Protein AF-A0A0J8RY79-F1 (afdb_monomer)

Sequence (163 aa):
MLGTLGMTIDECIVAYLDLAPKIFPFQGFFFVCATRGIVHTPVLLRSYPSKWEPNTGCTIWQAARATSAAPLYFNGIKFGVPPITYVDGGLHNNNPVRILYEEAMGLINASSGQTIGCIVNTGNGLPPLRDLGMPFLFPFALLILSRILAISRLSFAAADSLL

Secondary structure (DSSP, 8-state):
--TTTT--HHHHHHHHHHHHHHH--S----EEEEEETTTTEEEEEESS--SSS------HHHHHHHHT--TTTS--EEETTTTEEEEETHHHHSSTHHHHHHHHHHHS-GGG----------------GGG--HHHHHHHHHHHHHHHHHHHHHHHHHHGGG-

Foldseek 3Di:
DCVVVVDDPVRVVVCCVVCVCVVPVDDDKDWAWKAQPPVRHIDIQIPDDDPPDHHQPDDPVLRVCLQAQAPPPHAWDWGGVVTTTIHHRCSPCLFCQVVVVVVVVVVDDPVPPDDDPDDDGDDPDDPPPVPPDPVNCPVVVVSVVVVVVVVVVVVVVVVVVVD

Mean predicted aligned error: 11.9 Å

Structure (mmCIF, N/CA/C/O backbone):
data_AF-A0A0J8RY79-F1
#
_entry.id   AF-A0A0J8RY79-F1
#
loop_
_atom_site.group_PDB
_atom_site.id
_atom_site.type_symbol
_atom_site.label_atom_id
_atom_site.label_alt_id
_atom_site.label_comp_id
_atom_site.label_asym_id
_atom_site.label_entity_id
_atom_site.label_seq_id
_atom_site.pdbx_PDB_ins_code
_atom_site.Cartn_x
_atom_site.Cartn_y
_atom_site.Cartn_z
_atom_site.occupancy
_atom_site.B_iso_or_equiv
_atom_site.auth_seq_id
_atom_site.auth_comp_id
_atom_site.auth_asym_id
_atom_site.auth_atom_id
_atom_site.pdbx_PDB_model_num
ATOM 1 N N . MET A 1 1 ? 0.466 -16.907 -6.893 1.00 45.00 1 MET A N 1
ATOM 2 C CA . MET A 1 1 ? -0.919 -16.647 -6.445 1.00 45.00 1 MET A CA 1
ATOM 3 C C . MET A 1 1 ? -1.936 -16.721 -7.580 1.00 45.00 1 MET A C 1
ATOM 5 O O . MET A 1 1 ? -2.899 -17.438 -7.386 1.00 45.00 1 MET A O 1
ATOM 9 N N . LEU A 1 2 ? -1.739 -16.110 -8.761 1.00 41.78 2 LEU A N 1
ATOM 10 C CA . LEU A 1 2 ? -2.672 -16.341 -9.887 1.00 41.78 2 LEU A CA 1
ATOM 11 C C . LEU A 1 2 ? -2.607 -17.772 -10.455 1.00 41.78 2 LEU A C 1
ATOM 13 O O . LEU A 1 2 ? -3.634 -18.413 -10.630 1.00 41.78 2 LEU A O 1
ATOM 17 N N . GLY A 1 3 ? -1.402 -18.316 -10.659 1.00 44.00 3 GLY A N 1
ATOM 18 C CA . GLY A 1 3 ? -1.242 -19.644 -11.272 1.00 44.00 3 GLY A CA 1
ATOM 19 C C . GLY A 1 3 ? -1.777 -20.826 -10.452 1.00 44.00 3 GLY A C 1
ATOM 20 O O . GLY A 1 3 ? -1.960 -21.904 -11.003 1.00 44.00 3 GLY A O 1
ATOM 21 N N . THR A 1 4 ? -2.039 -20.650 -9.152 1.00 54.34 4 THR A N 1
ATOM 22 C CA . THR A 1 4 ? -2.482 -21.743 -8.269 1.00 54.34 4 THR A CA 1
ATOM 23 C C . THR A 1 4 ? -3.994 -21.963 -8.279 1.00 54.34 4 THR A C 1
ATOM 25 O O . THR A 1 4 ? -4.445 -23.033 -7.887 1.00 54.34 4 THR A O 1
ATOM 28 N N . LEU A 1 5 ? -4.775 -20.972 -8.721 1.00 64.06 5 LEU A N 1
ATOM 29 C CA . LEU A 1 5 ? -6.236 -21.072 -8.808 1.00 64.06 5 LEU A CA 1
ATOM 30 C C . LEU A 1 5 ? -6.709 -21.700 -10.127 1.00 64.06 5 LEU A C 1
ATOM 32 O O . LEU A 1 5 ? -7.901 -21.930 -10.290 1.00 64.06 5 LEU A O 1
ATOM 36 N N . GLY A 1 6 ? -5.796 -21.958 -11.073 1.00 76.19 6 GLY A N 1
ATOM 37 C CA . GLY A 1 6 ? -6.149 -22.432 -12.415 1.00 76.19 6 GLY A CA 1
ATOM 38 C C . GLY A 1 6 ? -6.947 -21.414 -13.237 1.00 76.19 6 GLY A C 1
ATOM 39 O O . GLY A 1 6 ? -7.535 -21.787 -14.244 1.00 76.19 6 GLY A O 1
ATOM 40 N N . MET A 1 7 ? -6.972 -20.151 -12.803 1.00 79.81 7 MET A N 1
ATOM 41 C CA . MET A 1 7 ? -7.702 -19.061 -13.445 1.00 79.81 7 MET A CA 1
ATOM 42 C C . MET A 1 7 ? -6.775 -18.246 -14.349 1.00 79.81 7 MET A C 1
ATOM 44 O O . MET A 1 7 ? -5.592 -18.048 -14.050 1.00 79.81 7 MET A O 1
ATOM 48 N N . THR A 1 8 ? -7.326 -17.729 -15.440 1.00 84.69 8 THR A N 1
ATOM 49 C CA . THR A 1 8 ? -6.674 -16.723 -16.283 1.00 84.69 8 THR A CA 1
ATOM 50 C C . THR A 1 8 ? -6.632 -15.358 -15.584 1.00 84.69 8 THR A C 1
ATOM 52 O O . THR A 1 8 ? -7.328 -15.116 -14.596 1.00 84.69 8 THR A O 1
ATOM 55 N N . ILE A 1 9 ? -5.809 -14.434 -16.095 1.00 75.94 9 ILE A N 1
ATOM 56 C CA . ILE A 1 9 ? -5.728 -13.064 -15.558 1.00 75.94 9 ILE A CA 1
ATOM 57 C C . ILE A 1 9 ? -7.096 -12.374 -15.641 1.00 75.94 9 ILE A C 1
ATOM 59 O O . ILE A 1 9 ? -7.522 -11.757 -14.666 1.00 75.94 9 ILE A O 1
ATOM 63 N N . ASP A 1 10 ? -7.794 -12.520 -16.767 1.00 82.69 10 ASP A N 1
ATOM 64 C CA . ASP A 1 10 ? -9.101 -11.898 -16.984 1.00 82.69 10 ASP A CA 1
ATOM 65 C C . ASP A 1 10 ? -10.158 -12.466 -16.035 1.00 82.69 10 ASP A C 1
ATOM 67 O O . ASP A 1 10 ? -10.912 -11.709 -15.425 1.00 82.69 10 ASP A O 1
ATOM 71 N N . GLU A 1 11 ? -10.163 -13.784 -15.819 1.00 86.88 11 GLU A N 1
ATOM 72 C CA . GLU A 1 11 ? -11.038 -14.424 -14.831 1.00 86.88 11 GLU A CA 1
ATOM 73 C C . GLU A 1 11 ? -10.755 -13.924 -13.414 1.00 86.88 11 GLU A C 1
ATOM 75 O O . GLU A 1 11 ? -11.690 -13.657 -12.659 1.00 86.88 11 GLU A O 1
ATOM 80 N N . CYS A 1 12 ? -9.484 -13.747 -13.040 1.00 78.69 12 CYS A N 1
ATOM 81 C CA . CYS A 1 12 ? -9.134 -13.167 -11.746 1.00 78.69 12 CYS A CA 1
ATOM 82 C C . CYS A 1 12 ? -9.610 -11.718 -11.619 1.00 78.69 12 CYS A C 1
ATOM 84 O O . CYS A 1 12 ? -10.104 -11.342 -10.559 1.00 78.69 12 CYS A O 1
ATOM 86 N N . ILE A 1 13 ? -9.486 -10.908 -12.675 1.00 80.94 13 ILE A N 1
ATOM 87 C CA . ILE A 1 13 ? -9.967 -9.521 -12.677 1.00 80.94 13 ILE A CA 1
ATOM 88 C C . ILE A 1 13 ? -11.486 -9.497 -12.511 1.00 80.94 13 ILE A C 1
ATOM 90 O O . ILE A 1 13 ? -11.987 -8.784 -11.646 1.00 80.94 13 ILE A O 1
ATOM 94 N N . VAL A 1 14 ? -12.217 -10.298 -13.288 1.00 86.56 14 VAL A N 1
ATOM 95 C CA . VAL A 1 14 ? -13.681 -10.382 -13.208 1.00 86.56 14 VAL A CA 1
ATOM 96 C C . VAL A 1 14 ? -14.123 -10.845 -11.821 1.00 86.56 14 VAL A C 1
ATOM 98 O O . VAL A 1 14 ? -14.967 -10.197 -11.205 1.00 86.56 14 VAL A O 1
ATOM 101 N N . ALA A 1 15 ? -13.515 -11.909 -11.293 1.00 86.69 15 ALA A N 1
ATOM 102 C CA . ALA A 1 15 ? -13.816 -12.405 -9.955 1.00 86.69 15 ALA A CA 1
ATOM 103 C C . ALA A 1 15 ? -13.521 -11.350 -8.882 1.00 86.69 15 ALA A C 1
ATOM 105 O O . ALA A 1 15 ? -14.318 -11.162 -7.967 1.00 86.69 15 ALA A O 1
ATOM 106 N N . TYR A 1 16 ? -12.408 -10.624 -9.002 1.00 82.81 16 TYR A N 1
ATOM 107 C CA . TYR A 1 16 ? -12.066 -9.560 -8.065 1.00 82.81 16 TYR A CA 1
ATOM 108 C C . TYR A 1 16 ? -13.078 -8.413 -8.120 1.00 82.81 16 TYR A C 1
ATOM 110 O O . TYR A 1 16 ? -13.527 -7.951 -7.076 1.00 82.81 16 TYR A O 1
ATOM 118 N N . LEU A 1 17 ? -13.471 -7.971 -9.317 1.00 83.94 17 LEU A N 1
ATOM 119 C CA . LEU A 1 17 ? -14.445 -6.892 -9.492 1.00 83.94 17 LEU A CA 1
ATOM 120 C C . LEU A 1 17 ? -15.841 -7.271 -8.974 1.00 83.94 17 LEU A C 1
ATOM 122 O O . LEU A 1 17 ? -16.523 -6.413 -8.420 1.00 83.94 17 LEU A O 1
ATOM 126 N N . ASP A 1 18 ? -16.251 -8.534 -9.105 1.00 89.69 18 ASP A N 1
ATOM 127 C CA . ASP A 1 18 ? -17.531 -9.023 -8.577 1.00 89.69 18 ASP A CA 1
ATOM 128 C C . ASP A 1 18 ? -17.509 -9.230 -7.050 1.00 89.69 18 ASP A C 1
ATOM 130 O O . ASP A 1 18 ? -18.479 -8.916 -6.355 1.00 89.69 18 ASP A O 1
ATOM 134 N N . LEU A 1 19 ? -16.404 -9.749 -6.506 1.00 87.06 19 LEU A N 1
ATOM 135 C CA . LEU A 1 19 ? -16.295 -10.090 -5.087 1.00 87.06 19 LEU A CA 1
ATOM 136 C C . LEU A 1 19 ? -15.898 -8.905 -4.208 1.00 87.06 19 LEU A C 1
ATOM 138 O O . LEU A 1 19 ? -16.368 -8.822 -3.075 1.00 87.06 19 LEU A O 1
ATOM 142 N N . ALA A 1 20 ? -15.055 -7.986 -4.687 1.00 81.19 20 ALA A N 1
ATOM 143 C CA . ALA A 1 20 ? -14.530 -6.900 -3.861 1.00 81.19 20 ALA A CA 1
ATOM 144 C C . ALA A 1 20 ? -15.636 -6.048 -3.206 1.00 81.19 20 ALA A C 1
ATOM 146 O O . ALA A 1 20 ? -15.537 -5.833 -1.998 1.00 81.19 20 ALA A O 1
ATOM 147 N N . PRO A 1 21 ? -16.723 -5.643 -3.897 1.00 83.44 21 PRO A N 1
ATOM 148 C CA . PRO A 1 21 ? -17.811 -4.894 -3.262 1.00 83.44 21 PRO A CA 1
ATOM 149 C C . PRO A 1 21 ? -18.588 -5.705 -2.214 1.00 83.44 21 PRO A C 1
ATOM 151 O O . PRO A 1 21 ? -19.130 -5.135 -1.271 1.00 83.44 21 PRO A O 1
ATOM 154 N N . LYS A 1 22 ? -18.652 -7.035 -2.370 1.00 87.69 22 LYS A N 1
ATOM 155 C CA . LYS A 1 22 ? -19.361 -7.948 -1.456 1.00 87.69 22 LYS A CA 1
ATOM 156 C C . LYS A 1 22 ? -18.535 -8.241 -0.202 1.00 87.69 22 LYS A C 1
ATOM 158 O O . LYS A 1 22 ? -19.084 -8.320 0.891 1.00 87.69 22 LYS A O 1
ATOM 163 N N . ILE A 1 23 ? -17.221 -8.408 -0.369 1.00 82.31 23 ILE A N 1
ATOM 164 C CA . ILE A 1 23 ? -16.272 -8.711 0.712 1.00 82.31 23 ILE A CA 1
ATOM 165 C C . ILE A 1 23 ? -15.916 -7.445 1.497 1.00 82.31 23 ILE A C 1
ATOM 167 O O . ILE A 1 23 ? -15.808 -7.487 2.722 1.00 82.31 23 ILE A O 1
ATOM 171 N N . PHE A 1 24 ? -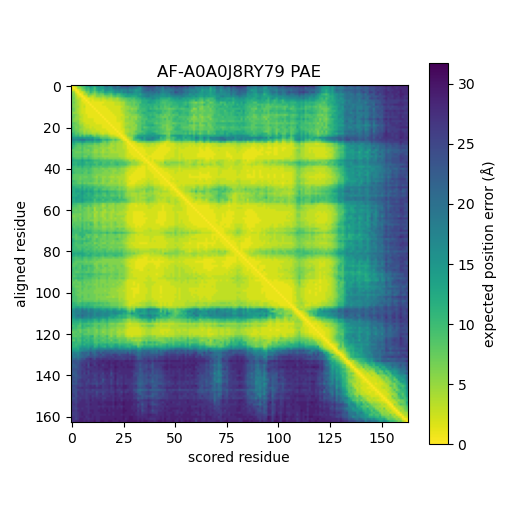15.761 -6.315 0.806 1.00 79.19 24 PHE A N 1
ATOM 172 C CA . PHE A 1 24 ? -15.374 -5.033 1.388 1.00 79.19 24 PHE A CA 1
ATOM 173 C C . PHE A 1 24 ? -16.486 -3.991 1.177 1.00 79.19 24 PHE A C 1
ATOM 175 O O . PHE A 1 24 ? -16.294 -3.025 0.439 1.00 79.19 24 PHE A O 1
ATOM 182 N N . PRO A 1 25 ? -17.661 -4.163 1.819 1.00 72.75 25 PRO A N 1
ATOM 183 C CA . PRO A 1 25 ? -18.810 -3.281 1.612 1.00 72.75 25 PRO A CA 1
ATOM 184 C C . PRO A 1 25 ? -18.607 -1.873 2.195 1.00 72.75 25 PRO A C 1
ATOM 186 O O . PRO A 1 25 ? -19.347 -0.952 1.858 1.00 72.75 25 PRO A O 1
ATOM 189 N N . PHE A 1 26 ? -17.610 -1.691 3.067 1.00 73.81 26 PHE A N 1
ATOM 190 C CA . PHE A 1 26 ? -17.292 -0.412 3.694 1.00 73.81 26 PHE A CA 1
ATOM 191 C C . PHE A 1 26 ? -15.987 0.166 3.154 1.00 73.81 26 PHE A C 1
ATOM 193 O O . PHE A 1 26 ? -15.019 -0.550 2.890 1.00 73.81 26 PHE A O 1
ATOM 200 N N . GLN A 1 27 ? -15.951 1.493 3.047 1.00 70.00 27 GLN A N 1
ATOM 201 C CA . GLN A 1 27 ? -14.764 2.232 2.646 1.00 70.00 27 GLN A CA 1
ATOM 202 C C . GLN A 1 27 ? -13.742 2.204 3.791 1.00 70.00 27 GLN A C 1
ATOM 204 O O . GLN A 1 27 ? -13.852 2.942 4.767 1.00 70.00 27 GLN A O 1
ATOM 209 N N . GLY A 1 28 ? -12.790 1.279 3.698 1.00 81.62 28 GLY A N 1
ATOM 210 C CA . GLY A 1 28 ? -11.714 1.117 4.669 1.00 81.62 28 GLY A CA 1
ATOM 211 C C . GLY A 1 28 ? -10.553 2.093 4.468 1.00 81.62 28 GLY A C 1
ATOM 212 O O . GLY A 1 28 ? -10.453 2.817 3.473 1.00 81.62 28 GLY A O 1
ATOM 213 N N . PHE A 1 29 ? -9.633 2.069 5.427 1.00 89.31 29 PHE A N 1
ATOM 214 C CA . PHE A 1 29 ? -8.315 2.669 5.283 1.00 89.31 29 PHE A CA 1
ATOM 215 C C . PHE A 1 29 ? -7.412 1.695 4.527 1.00 89.31 29 PHE A C 1
ATOM 217 O O . PHE A 1 29 ? -7.168 0.582 4.989 1.00 89.31 29 PHE A O 1
ATOM 224 N N . PHE A 1 30 ? -6.926 2.106 3.358 1.00 90.38 30 PHE A N 1
ATOM 225 C CA . PHE A 1 30 ? -6.070 1.288 2.507 1.00 90.38 30 PHE A CA 1
ATOM 226 C C . PHE A 1 30 ? -4.721 1.965 2.336 1.00 90.38 30 PHE A C 1
ATOM 228 O O . PHE A 1 30 ? -4.637 3.183 2.167 1.00 90.38 30 PHE A O 1
ATOM 235 N N . PHE A 1 31 ? -3.663 1.168 2.317 1.00 94.50 31 PHE A N 1
ATOM 236 C CA . PHE A 1 31 ? -2.362 1.632 1.875 1.00 94.50 31 PHE A CA 1
ATOM 237 C C . PHE A 1 31 ? -1.611 0.516 1.159 1.00 94.50 31 PHE A C 1
ATOM 239 O O . PHE A 1 31 ? -1.882 -0.667 1.362 1.00 94.50 31 PHE A O 1
ATOM 246 N N . VAL A 1 32 ? -0.640 0.904 0.340 1.00 95.75 32 VAL A N 1
ATOM 247 C CA . VAL A 1 32 ? 0.357 -0.012 -0.220 1.00 95.75 32 VAL A CA 1
ATOM 248 C C . VAL A 1 32 ? 1.759 0.495 0.086 1.00 95.75 32 VAL A C 1
ATOM 250 O O . VAL A 1 32 ? 2.001 1.703 0.159 1.00 95.75 32 VAL A O 1
ATOM 253 N N . CYS A 1 33 ? 2.694 -0.435 0.255 1.00 96.31 33 CYS A N 1
ATOM 254 C CA . CYS A 1 33 ? 4.106 -0.124 0.430 1.00 96.31 33 CYS A CA 1
ATOM 255 C C . CYS A 1 33 ? 4.764 0.081 -0.934 1.00 96.31 33 CYS A C 1
ATOM 257 O O . CYS A 1 33 ? 4.621 -0.751 -1.828 1.00 96.31 33 CYS A O 1
ATOM 259 N N . ALA A 1 34 ? 5.543 1.141 -1.076 1.00 96.62 34 ALA A N 1
ATOM 260 C CA . ALA A 1 34 ? 6.440 1.345 -2.201 1.00 96.62 34 ALA A CA 1
ATOM 261 C C . ALA A 1 34 ? 7.804 1.818 -1.688 1.00 96.62 34 ALA A C 1
ATOM 263 O O . ALA A 1 34 ? 7.982 2.131 -0.508 1.00 96.62 34 ALA A O 1
ATOM 264 N N . THR A 1 35 ? 8.772 1.888 -2.587 1.00 96.38 35 THR A N 1
AT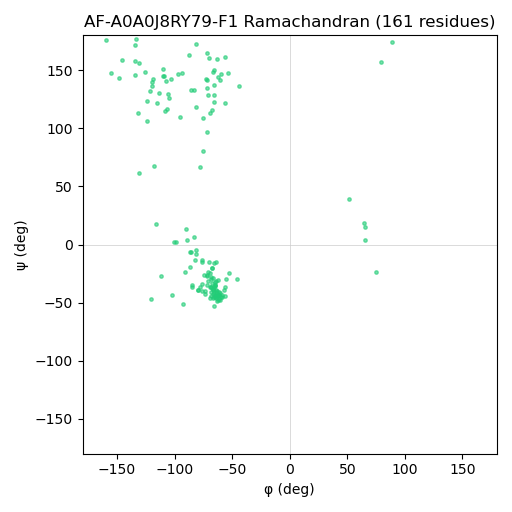OM 265 C CA . THR A 1 35 ? 10.102 2.425 -2.313 1.00 96.38 35 THR A CA 1
ATOM 266 C C . THR A 1 35 ? 10.377 3.583 -3.261 1.00 96.38 35 THR A C 1
ATOM 268 O O . THR A 1 35 ? 10.184 3.458 -4.469 1.00 96.38 35 THR A O 1
ATOM 271 N N . ARG A 1 36 ? 10.859 4.719 -2.749 1.00 94.75 36 ARG A N 1
ATOM 272 C CA . ARG A 1 36 ? 11.349 5.817 -3.593 1.00 94.75 36 ARG A CA 1
ATOM 273 C C . ARG A 1 36 ? 12.622 5.354 -4.305 1.00 94.75 36 ARG A C 1
ATOM 275 O O . ARG A 1 36 ? 13.629 5.096 -3.659 1.00 94.75 36 ARG A O 1
ATOM 282 N N . GLY A 1 37 ? 12.584 5.261 -5.629 1.00 89.69 37 GLY A N 1
ATOM 283 C CA . GLY A 1 37 ? 13.599 4.578 -6.435 1.00 89.69 37 GLY A CA 1
ATOM 284 C C . GLY A 1 37 ? 14.984 5.229 -6.459 1.00 89.69 37 GLY A C 1
ATOM 285 O O . GLY A 1 37 ? 15.941 4.543 -6.780 1.00 89.69 37 GLY A O 1
ATOM 286 N N . ILE A 1 38 ? 15.103 6.521 -6.127 1.00 88.19 38 ILE A N 1
ATOM 287 C CA . ILE A 1 38 ? 16.398 7.233 -6.105 1.00 88.19 38 ILE A CA 1
ATOM 288 C C . ILE A 1 38 ? 17.023 7.189 -4.709 1.00 88.19 38 ILE A C 1
ATOM 290 O O . ILE A 1 38 ? 18.180 6.830 -4.546 1.00 88.19 38 ILE A O 1
ATOM 294 N N . VAL A 1 39 ? 16.248 7.572 -3.692 1.00 91.06 39 VAL A N 1
ATOM 295 C CA . VAL A 1 39 ? 16.734 7.666 -2.304 1.00 91.06 39 VAL A CA 1
ATOM 296 C C . VAL A 1 39 ? 16.643 6.339 -1.549 1.00 91.06 39 VAL A C 1
ATOM 298 O O . VAL A 1 39 ? 17.087 6.261 -0.411 1.00 91.06 39 VAL A O 1
ATOM 301 N N . HIS A 1 40 ? 16.040 5.315 -2.158 1.00 92.00 40 HIS A N 1
ATOM 302 C CA . HIS A 1 40 ? 15.816 3.995 -1.570 1.00 92.00 40 HIS A CA 1
ATOM 303 C C . HIS A 1 40 ? 15.147 4.042 -0.190 1.00 92.00 40 HIS A C 1
ATOM 305 O O . HIS A 1 40 ? 15.476 3.257 0.689 1.00 92.00 40 HIS A O 1
ATOM 311 N N . THR A 1 41 ? 14.187 4.950 0.006 1.00 93.81 41 THR A N 1
ATOM 312 C CA . THR A 1 41 ? 13.417 5.033 1.256 1.00 93.81 41 THR A CA 1
ATOM 313 C C . THR A 1 41 ? 12.024 4.430 1.088 1.00 93.81 41 THR A C 1
ATOM 315 O O . THR A 1 41 ? 11.415 4.598 0.023 1.00 93.81 41 THR A O 1
ATOM 318 N N . PRO A 1 42 ? 11.490 3.735 2.109 1.00 94.50 42 PRO A N 1
ATOM 319 C CA . PRO A 1 42 ? 10.117 3.253 2.079 1.00 94.50 42 PRO A CA 1
ATOM 320 C C . PRO A 1 42 ? 9.134 4.429 2.082 1.00 94.50 42 PRO A C 1
ATOM 322 O O . PRO A 1 42 ? 9.414 5.504 2.615 1.00 94.50 42 PRO A O 1
ATOM 325 N N . VAL A 1 43 ? 7.973 4.219 1.473 1.00 94.62 43 VAL A N 1
ATOM 326 C CA . VAL A 1 43 ? 6.863 5.174 1.441 1.00 94.62 43 VAL A CA 1
ATOM 327 C C . VAL A 1 43 ? 5.545 4.415 1.399 1.00 94.62 43 VAL A C 1
ATOM 329 O O . VAL A 1 43 ? 5.451 3.366 0.756 1.00 94.62 43 VAL A O 1
ATOM 332 N N . LEU A 1 44 ? 4.524 4.941 2.074 1.00 95.31 44 LEU A N 1
ATOM 333 C CA . LEU A 1 44 ? 3.177 4.379 2.021 1.00 95.31 44 LEU A CA 1
ATOM 334 C C . LEU A 1 44 ? 2.284 5.255 1.14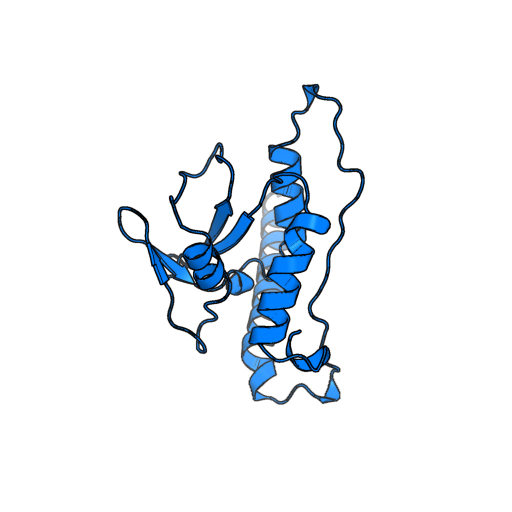9 1.00 95.31 44 LEU A C 1
ATOM 336 O O . LEU A 1 44 ? 2.160 6.462 1.364 1.00 95.31 44 LEU A O 1
ATOM 340 N N . LEU A 1 45 ? 1.645 4.632 0.166 1.00 95.19 45 LEU A N 1
ATOM 341 C CA . LEU A 1 45 ? 0.639 5.267 -0.678 1.00 95.19 45 LEU A CA 1
ATOM 342 C C . LEU A 1 45 ? -0.725 4.945 -0.071 1.00 95.19 45 LEU A C 1
ATOM 344 O O . LEU A 1 45 ? -1.124 3.783 -0.071 1.00 95.19 45 LEU A O 1
ATOM 348 N N . ARG A 1 46 ? -1.395 5.951 0.498 1.00 93.50 46 ARG A N 1
ATOM 349 C CA . ARG A 1 46 ? -2.591 5.795 1.343 1.00 93.50 46 ARG A CA 1
ATOM 350 C C . ARG A 1 46 ? -3.849 6.309 0.645 1.00 93.50 46 ARG A C 1
ATOM 352 O O . ARG A 1 46 ? -3.784 7.271 -0.114 1.00 93.50 46 ARG A O 1
ATOM 359 N N . SER A 1 47 ? -5.001 5.726 0.975 1.00 90.75 47 SER A N 1
ATOM 360 C CA . SER A 1 47 ? -6.326 6.264 0.627 1.00 90.75 47 SER A CA 1
ATOM 361 C C . SER A 1 47 ? -6.802 7.370 1.579 1.00 90.75 47 SER A C 1
ATOM 363 O O . SER A 1 47 ? -7.854 7.961 1.357 1.00 90.75 47 SER A O 1
ATOM 365 N N . TYR A 1 48 ? -6.040 7.645 2.640 1.00 90.81 48 TYR A N 1
ATOM 366 C CA . TYR A 1 48 ? -6.368 8.571 3.722 1.00 90.81 48 TYR A CA 1
ATOM 367 C C . TYR A 1 48 ? -5.210 9.539 4.003 1.00 90.81 48 TYR A C 1
ATOM 369 O O . TYR A 1 48 ? -4.057 9.231 3.682 1.00 90.81 48 TYR A O 1
ATOM 377 N N . PRO A 1 49 ? -5.487 10.721 4.587 1.00 88.94 49 PRO A N 1
ATOM 378 C CA . PRO A 1 49 ? -4.443 11.686 4.908 1.00 88.94 49 PRO A CA 1
ATOM 379 C C . PRO A 1 49 ? -3.505 11.145 5.993 1.00 88.94 49 PRO A C 1
ATOM 381 O O . PRO A 1 49 ? -3.946 10.589 6.998 1.00 88.94 49 PRO A O 1
ATOM 384 N N . SER A 1 50 ? -2.203 11.354 5.805 1.00 87.88 50 SER A N 1
ATOM 385 C CA . SER A 1 50 ? -1.198 11.136 6.845 1.00 87.88 50 SER A CA 1
ATOM 386 C C . SER A 1 50 ? -0.935 12.442 7.594 1.00 87.88 50 SER A C 1
ATOM 388 O O . SER A 1 50 ? -0.999 13.525 7.015 1.00 87.88 50 SER A O 1
ATOM 390 N N . LYS A 1 51 ? -0.615 12.339 8.888 1.00 84.50 51 LYS A N 1
ATOM 391 C CA . LYS A 1 51 ? -0.173 13.485 9.702 1.00 84.50 51 LYS A CA 1
ATOM 392 C C . LYS A 1 51 ? 1.245 13.938 9.340 1.00 84.50 51 LYS A C 1
ATOM 394 O O . LYS A 1 51 ? 1.589 15.093 9.558 1.00 84.50 51 LYS A O 1
ATOM 399 N N . TRP A 1 52 ? 2.058 13.021 8.819 1.00 84.44 52 TRP A N 1
ATOM 400 C CA . TRP A 1 52 ? 3.505 13.199 8.670 1.00 84.44 52 TRP A CA 1
ATOM 401 C C . TRP A 1 52 ? 3.952 13.297 7.215 1.00 84.44 52 TRP A C 1
ATOM 403 O O . TRP A 1 52 ? 4.977 13.906 6.923 1.00 84.44 52 TRP A O 1
AT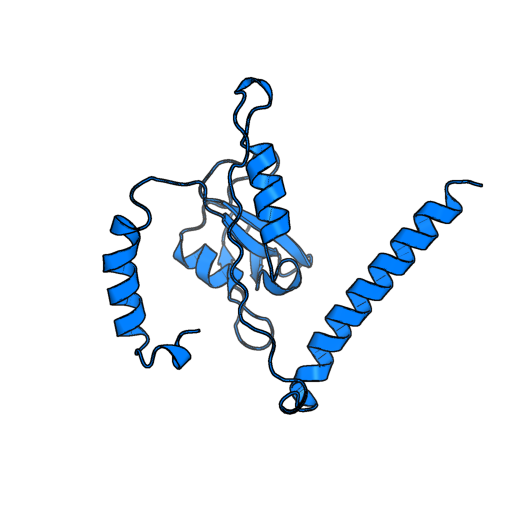OM 413 N N . GLU A 1 53 ? 3.200 12.685 6.301 1.00 86.12 53 GLU A N 1
ATOM 414 C CA . GLU A 1 53 ? 3.571 12.592 4.893 1.00 86.12 53 GLU A CA 1
ATOM 415 C C . GLU A 1 53 ? 2.524 13.273 4.005 1.00 86.12 53 GLU A C 1
ATOM 417 O O . GLU A 1 53 ? 1.323 13.074 4.207 1.00 86.12 53 GLU A O 1
ATOM 422 N N . PRO A 1 54 ? 2.950 14.052 2.994 1.00 85.38 54 PRO A N 1
ATOM 423 C CA . PRO A 1 54 ? 2.021 14.653 2.053 1.00 85.38 54 PRO A CA 1
ATOM 424 C C . PRO A 1 54 ? 1.336 13.578 1.208 1.00 85.38 54 PRO A C 1
ATOM 426 O O . PRO A 1 54 ? 1.926 12.547 0.870 1.00 85.38 54 PRO A O 1
ATOM 429 N N . ASN A 1 55 ? 0.091 13.848 0.818 1.00 85.00 55 ASN A N 1
ATOM 430 C CA . ASN A 1 55 ? -0.620 12.994 -0.122 1.00 85.00 55 ASN A CA 1
ATOM 431 C C . ASN A 1 55 ? 0.068 13.060 -1.496 1.00 85.00 55 ASN A C 1
ATOM 433 O O . ASN A 1 55 ? 0.313 14.140 -2.030 1.00 85.00 55 ASN A O 1
ATOM 437 N N . THR A 1 56 ? 0.374 11.901 -2.072 1.00 85.50 56 THR A N 1
ATOM 438 C CA . THR A 1 56 ? 1.004 11.793 -3.393 1.00 85.50 56 THR A CA 1
ATOM 439 C C . THR A 1 56 ? 0.030 12.038 -4.546 1.00 85.50 56 THR A C 1
ATOM 441 O O . THR A 1 56 ? 0.475 12.226 -5.678 1.00 85.50 56 THR A O 1
ATOM 444 N N . GLY A 1 57 ? -1.282 12.017 -4.287 1.00 85.75 57 GLY A N 1
ATOM 445 C CA . GLY A 1 57 ? -2.336 12.198 -5.286 1.00 85.75 57 GLY A CA 1
ATOM 446 C C . GLY A 1 57 ? -2.382 11.084 -6.333 1.00 85.75 57 GLY A C 1
ATOM 447 O O . GLY A 1 57 ? -2.926 11.285 -7.417 1.00 85.75 57 GLY A O 1
ATOM 448 N N . CYS A 1 58 ? -1.773 9.927 -6.055 1.00 92.81 58 CYS A N 1
ATOM 449 C CA . CYS A 1 58 ? -1.706 8.843 -7.022 1.00 92.81 58 CYS A CA 1
ATOM 450 C C . CYS A 1 58 ? -3.068 8.167 -7.207 1.00 92.81 58 CYS A C 1
ATOM 452 O O . CYS A 1 58 ? -3.807 7.918 -6.256 1.00 92.81 58 CYS A O 1
ATOM 454 N N . THR A 1 59 ? -3.362 7.797 -8.446 1.00 92.75 59 THR A N 1
ATOM 455 C CA . THR A 1 59 ? -4.482 6.910 -8.775 1.00 92.75 59 THR A CA 1
ATOM 456 C C . THR A 1 59 ? -4.207 5.479 -8.301 1.00 92.75 59 THR A C 1
ATOM 458 O O . THR A 1 59 ? -3.055 5.076 -8.114 1.00 92.75 59 THR A O 1
ATOM 461 N N . ILE A 1 60 ? -5.261 4.670 -8.157 1.00 91.19 60 ILE A N 1
ATOM 462 C CA . ILE A 1 60 ? -5.138 3.282 -7.684 1.00 91.19 60 ILE A CA 1
ATOM 463 C C . ILE A 1 60 ? -4.195 2.435 -8.552 1.00 91.19 60 ILE A C 1
ATOM 465 O O . ILE A 1 60 ? -3.382 1.681 -8.023 1.00 91.19 60 ILE A O 1
ATOM 469 N N . TRP A 1 61 ? -4.228 2.605 -9.878 1.00 92.56 61 TRP A N 1
ATOM 470 C CA . TRP A 1 61 ? -3.357 1.850 -10.782 1.00 92.56 61 TRP A CA 1
ATOM 471 C C . TRP A 1 61 ? -1.892 2.291 -10.672 1.00 92.56 61 TRP A C 1
ATOM 473 O O . TRP A 1 61 ? -0.991 1.465 -10.814 1.00 92.56 61 TRP A O 1
ATOM 483 N N . GLN A 1 62 ? -1.630 3.571 -10.375 1.00 95.75 62 GLN A N 1
ATOM 484 C CA . GLN A 1 62 ? -0.272 4.056 -10.119 1.00 95.75 62 GLN A CA 1
ATOM 485 C C . GLN A 1 62 ? 0.287 3.454 -8.833 1.00 95.75 62 GLN A C 1
ATOM 487 O O . GLN A 1 62 ? 1.439 3.025 -8.818 1.00 95.75 62 GLN A O 1
ATOM 492 N N . ALA A 1 63 ? -0.530 3.382 -7.779 1.00 95.56 63 ALA A N 1
ATOM 493 C CA . ALA A 1 63 ? -0.148 2.756 -6.519 1.00 95.56 63 ALA A CA 1
ATOM 494 C C . ALA A 1 63 ? 0.110 1.250 -6.686 1.00 95.56 63 ALA A C 1
ATOM 496 O O . ALA A 1 63 ? 1.150 0.756 -6.249 1.00 95.56 63 ALA A O 1
ATOM 497 N N . ALA A 1 64 ? -0.780 0.545 -7.392 1.00 94.00 64 ALA A N 1
ATOM 498 C CA . ALA A 1 64 ? -0.622 -0.871 -7.716 1.00 94.00 64 ALA A CA 1
ATOM 499 C C . ALA A 1 64 ? 0.658 -1.127 -8.529 1.00 94.00 64 ALA A C 1
ATOM 501 O O . ALA A 1 64 ? 1.453 -2.005 -8.202 1.00 94.00 64 ALA A O 1
ATOM 502 N N . ARG A 1 65 ? 0.926 -0.306 -9.551 1.00 95.19 65 ARG A N 1
ATOM 503 C CA . ARG A 1 65 ? 2.158 -0.430 -10.334 1.00 95.19 65 ARG A CA 1
ATOM 504 C C . ARG A 1 65 ? 3.406 -0.102 -9.514 1.00 95.19 65 ARG A C 1
ATOM 506 O O . ARG A 1 65 ? 4.418 -0.766 -9.693 1.00 95.19 65 ARG A O 1
ATOM 513 N N . ALA A 1 66 ? 3.355 0.891 -8.627 1.00 96.69 66 ALA A N 1
ATOM 514 C CA . ALA A 1 66 ? 4.480 1.242 -7.763 1.00 96.69 66 ALA A CA 1
ATOM 515 C C . ALA A 1 66 ? 4.860 0.095 -6.821 1.00 96.69 66 ALA A C 1
ATOM 517 O O . ALA A 1 66 ? 6.035 -0.246 -6.729 1.00 96.69 66 ALA A O 1
ATOM 518 N N . THR A 1 67 ? 3.876 -0.515 -6.153 1.00 96.56 67 THR A N 1
ATOM 519 C CA . THR A 1 67 ? 4.134 -1.572 -5.166 1.00 96.56 67 THR A CA 1
ATOM 520 C C . THR A 1 67 ? 4.664 -2.860 -5.795 1.00 96.56 67 THR A C 1
ATOM 522 O O . THR A 1 67 ? 5.464 -3.533 -5.158 1.00 96.56 67 THR A O 1
ATOM 525 N N . SER A 1 68 ? 4.295 -3.160 -7.048 1.00 93.94 68 SER A N 1
ATOM 526 C CA . SER A 1 68 ? 4.699 -4.382 -7.766 1.00 93.94 68 SER A CA 1
ATOM 527 C C . SER A 1 68 ? 5.878 -4.207 -8.732 1.00 93.94 68 SER A C 1
ATOM 529 O O . SER A 1 68 ? 6.231 -5.146 -9.447 1.00 93.94 68 SER A O 1
ATOM 531 N N . ALA A 1 69 ? 6.467 -3.009 -8.829 1.00 93.00 69 ALA A N 1
ATOM 532 C CA . ALA A 1 69 ? 7.568 -2.736 -9.753 1.00 93.00 69 ALA A CA 1
ATOM 533 C C . ALA A 1 69 ? 8.909 -3.280 -9.225 1.00 93.00 69 ALA A C 1
ATOM 535 O O . ALA A 1 69 ? 9.809 -2.504 -8.882 1.00 93.00 69 ALA A O 1
ATOM 536 N N . ALA A 1 70 ? 9.019 -4.610 -9.139 1.00 90.00 70 ALA A N 1
ATOM 537 C CA . ALA A 1 70 ? 10.208 -5.344 -8.710 1.00 90.00 70 ALA A CA 1
ATOM 538 C C . ALA A 1 70 ? 11.415 -4.972 -9.581 1.00 90.00 70 ALA A C 1
ATOM 540 O O . ALA A 1 70 ? 11.367 -5.179 -10.801 1.00 90.00 70 ALA A O 1
ATOM 541 N N . PRO A 1 71 ? 12.512 -4.457 -8.988 1.00 86.94 71 PRO A N 1
ATOM 542 C CA . PRO A 1 71 ? 13.741 -4.232 -9.734 1.00 86.94 71 PRO A CA 1
ATOM 543 C C . PRO A 1 71 ? 14.182 -5.509 -10.449 1.00 86.94 71 PRO A C 1
ATOM 545 O O . PRO A 1 71 ? 13.968 -6.607 -9.940 1.00 86.94 71 PRO A O 1
ATOM 548 N N . LEU A 1 72 ? 14.807 -5.354 -11.618 1.00 87.94 72 LEU A N 1
ATOM 549 C CA . LEU A 1 72 ? 15.182 -6.426 -12.558 1.00 87.94 72 LEU A CA 1
ATOM 550 C C . LEU A 1 72 ? 14.022 -7.026 -13.371 1.00 87.94 72 LEU A C 1
ATOM 552 O O . LEU A 1 72 ? 14.275 -7.520 -14.465 1.00 87.94 72 LEU A O 1
ATOM 556 N N . TYR A 1 73 ? 12.776 -6.943 -12.897 1.00 83.62 73 TYR A N 1
ATOM 557 C CA . TYR A 1 73 ? 11.605 -7.456 -13.622 1.00 83.62 73 TYR A CA 1
ATOM 558 C C . TYR A 1 73 ? 10.809 -6.348 -14.311 1.00 83.62 73 TYR A C 1
ATOM 560 O O . TYR A 1 73 ? 10.398 -6.496 -15.460 1.00 83.62 73 TYR A O 1
ATOM 568 N N . PHE A 1 74 ? 10.598 -5.225 -13.621 1.00 89.88 74 PHE A N 1
ATOM 569 C CA . PHE A 1 74 ? 9.742 -4.145 -14.097 1.00 89.88 74 PHE A CA 1
ATOM 570 C C . PHE A 1 74 ? 10.394 -2.776 -13.918 1.00 89.88 74 PHE A C 1
ATOM 572 O O . PHE A 1 74 ? 11.072 -2.495 -12.931 1.00 89.88 74 PHE A O 1
ATOM 579 N N . ASN A 1 75 ? 10.116 -1.881 -14.867 1.00 95.00 75 ASN A N 1
ATOM 580 C CA . ASN A 1 75 ? 10.495 -0.479 -14.750 1.00 95.00 75 ASN A CA 1
ATOM 581 C C . ASN A 1 75 ? 9.632 0.226 -13.697 1.00 95.00 75 ASN A C 1
ATOM 583 O O . ASN A 1 75 ? 8.398 0.121 -13.729 1.00 95.00 75 ASN A O 1
ATOM 587 N N . GLY A 1 76 ? 10.286 1.018 -12.842 1.00 94.38 76 GLY A N 1
ATOM 588 C CA . GLY A 1 76 ? 9.622 1.896 -11.881 1.00 94.38 76 GLY A CA 1
ATOM 589 C C . GLY A 1 76 ? 8.648 2.880 -12.538 1.00 94.38 76 GLY A C 1
ATOM 590 O O . GLY A 1 76 ? 8.700 3.155 -13.742 1.00 94.38 76 GLY A O 1
ATOM 591 N N . ILE A 1 77 ? 7.743 3.426 -11.732 1.00 96.75 77 ILE A N 1
ATOM 592 C CA . ILE A 1 77 ? 6.728 4.392 -12.164 1.00 96.75 77 ILE A CA 1
ATOM 593 C C . ILE A 1 77 ? 7.027 5.777 -11.590 1.00 96.75 77 ILE A C 1
ATOM 595 O O . ILE A 1 77 ? 7.519 5.891 -10.472 1.00 96.75 77 ILE A O 1
ATOM 599 N N . LYS A 1 78 ? 6.737 6.837 -12.351 1.00 96.06 78 LYS A N 1
ATOM 600 C CA . LYS A 1 78 ? 6.919 8.226 -11.913 1.00 96.06 78 LYS A CA 1
ATOM 601 C C . LYS A 1 78 ? 5.574 8.930 -11.770 1.00 96.06 78 LYS A C 1
ATOM 603 O O . LYS A 1 78 ? 4.765 8.870 -12.692 1.00 96.06 78 LYS A O 1
ATOM 608 N N . PHE A 1 79 ? 5.351 9.594 -10.641 1.00 94.62 79 PHE A N 1
ATOM 609 C CA . PHE A 1 79 ? 4.199 10.471 -10.402 1.00 94.62 79 PHE A CA 1
ATOM 610 C C . PHE A 1 79 ? 4.487 11.450 -9.251 1.00 94.62 79 PHE A C 1
ATOM 612 O O . PHE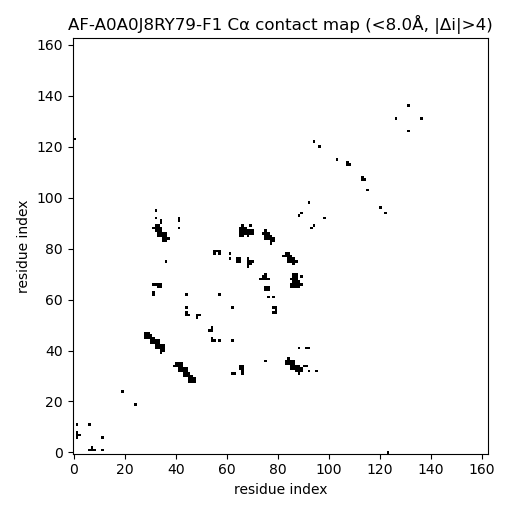 A 1 79 ? 5.549 11.383 -8.628 1.00 94.62 79 PHE A O 1
ATOM 619 N N . GLY A 1 80 ? 3.544 12.356 -8.980 1.00 89.25 80 GLY A N 1
ATOM 620 C CA . GLY A 1 80 ? 3.684 13.424 -7.987 1.00 89.25 80 GLY A CA 1
ATOM 621 C C . GLY A 1 80 ? 4.296 14.704 -8.563 1.00 89.25 80 GLY A C 1
ATOM 622 O O . GLY A 1 80 ? 4.707 14.750 -9.724 1.00 89.25 80 GLY A O 1
ATOM 623 N N . VAL A 1 81 ? 4.332 15.754 -7.741 1.00 87.12 81 VAL A N 1
ATOM 624 C CA . VAL A 1 81 ? 4.909 17.059 -8.089 1.00 87.12 81 VAL A CA 1
ATOM 625 C C . VAL A 1 81 ? 5.840 17.504 -6.951 1.00 87.12 81 VAL A C 1
ATOM 627 O O . VAL A 1 81 ? 5.347 17.759 -5.853 1.00 87.12 81 VAL A O 1
ATOM 630 N N . PRO A 1 82 ? 7.167 17.595 -7.176 1.00 89.31 82 PRO A N 1
ATOM 631 C CA . PRO A 1 82 ? 7.890 17.156 -8.377 1.00 89.31 82 PRO A CA 1
ATOM 632 C C . PRO A 1 82 ? 7.790 15.630 -8.598 1.00 89.31 82 PRO A C 1
ATOM 634 O O . PRO A 1 82 ? 7.496 14.894 -7.655 1.00 89.31 82 PRO A O 1
ATOM 637 N N . PRO A 1 83 ? 8.026 15.131 -9.827 1.00 91.38 83 PRO A N 1
ATOM 638 C CA . PRO A 1 83 ? 7.884 13.710 -10.131 1.00 91.38 83 PRO A CA 1
ATOM 639 C C . PRO A 1 83 ? 8.918 12.865 -9.380 1.00 91.38 83 PRO A C 1
ATOM 641 O O . PRO A 1 83 ? 10.127 13.030 -9.551 1.00 91.38 83 PRO A O 1
ATOM 644 N N . ILE A 1 84 ? 8.435 11.904 -8.594 1.00 93.75 84 ILE A N 1
ATOM 645 C CA . ILE A 1 84 ? 9.247 10.937 -7.851 1.00 93.75 84 ILE A CA 1
ATOM 646 C C . ILE A 1 84 ? 9.119 9.571 -8.524 1.00 93.75 84 ILE A C 1
ATOM 648 O O . ILE A 1 84 ? 8.042 9.189 -8.977 1.00 93.75 84 ILE A O 1
ATOM 652 N N . THR A 1 85 ? 10.229 8.833 -8.602 1.00 96.38 85 THR A N 1
ATOM 653 C CA . THR A 1 85 ? 10.219 7.442 -9.081 1.00 96.38 85 THR A CA 1
ATOM 654 C C . THR A 1 85 ? 9.900 6.506 -7.925 1.00 96.38 85 THR A C 1
ATOM 656 O O . THR A 1 85 ? 10.530 6.608 -6.874 1.00 96.38 85 THR A O 1
ATOM 659 N N . TYR A 1 86 ? 8.983 5.571 -8.135 1.00 96.62 86 TYR A N 1
ATOM 660 C CA . TYR A 1 86 ? 8.596 4.540 -7.184 1.00 96.62 86 TYR A CA 1
ATOM 661 C C . TYR A 1 86 ? 8.862 3.149 -7.764 1.00 96.62 86 TYR A C 1
ATOM 663 O O . TYR A 1 86 ? 8.642 2.905 -8.955 1.00 96.62 86 TYR A O 1
ATOM 671 N N . VAL A 1 87 ? 9.346 2.257 -6.907 1.00 96.62 87 VAL A N 1
ATOM 672 C CA . VAL A 1 87 ? 9.627 0.842 -7.177 1.00 96.62 87 VAL A CA 1
ATOM 673 C C . VAL A 1 87 ? 9.056 -0.019 -6.047 1.00 96.62 87 VAL A C 1
ATOM 675 O O . VAL A 1 87 ? 8.531 0.512 -5.063 1.00 96.62 87 VAL A O 1
ATOM 678 N N . ASP A 1 88 ? 9.186 -1.334 -6.194 1.00 96.25 88 ASP A N 1
ATOM 679 C CA . ASP A 1 88 ? 8.569 -2.352 -5.345 1.00 96.25 88 ASP A CA 1
ATOM 680 C C . ASP A 1 88 ? 8.647 -2.084 -3.834 1.00 96.25 88 ASP A C 1
ATOM 682 O O . ASP A 1 88 ? 9.690 -1.701 -3.279 1.00 96.25 88 ASP A O 1
ATOM 686 N N . GLY A 1 89 ? 7.529 -2.327 -3.150 1.00 94.44 89 GLY A N 1
ATOM 687 C CA . GLY A 1 89 ? 7.448 -2.245 -1.692 1.00 94.44 89 GLY A CA 1
ATOM 688 C C . GLY A 1 89 ? 8.251 -3.336 -0.989 1.00 94.44 89 GLY A C 1
ATOM 689 O O . GLY A 1 89 ? 8.756 -3.119 0.112 1.00 94.44 89 GLY A O 1
ATOM 690 N N . GLY A 1 90 ? 8.430 -4.479 -1.641 1.00 91.50 90 GLY A N 1
ATOM 691 C CA . GLY A 1 90 ? 9.148 -5.659 -1.183 1.00 91.50 90 GLY A CA 1
ATOM 692 C C . GLY A 1 90 ? 10.640 -5.455 -0.946 1.00 91.50 90 GLY A C 1
ATOM 693 O O . GLY A 1 90 ? 11.239 -6.242 -0.215 1.00 91.50 90 GLY A O 1
ATOM 694 N N . LEU A 1 91 ? 11.233 -4.363 -1.443 1.00 90.31 91 LEU A N 1
ATOM 695 C CA . LEU A 1 91 ? 12.596 -3.970 -1.059 1.00 90.31 91 LEU A CA 1
ATOM 696 C C . LEU A 1 91 ? 12.713 -3.664 0.442 1.00 90.31 91 LEU A C 1
ATOM 698 O O . LEU A 1 91 ? 13.758 -3.906 1.043 1.00 90.31 91 LEU A O 1
ATOM 702 N N . HIS A 1 92 ? 11.635 -3.170 1.057 1.00 92.19 92 HIS A N 1
ATOM 703 C CA . HIS A 1 92 ? 11.609 -2.776 2.466 1.00 92.19 92 HIS A CA 1
ATOM 704 C C . HIS A 1 92 ? 10.567 -3.542 3.280 1.00 92.19 92 HIS A C 1
ATOM 706 O O . HIS A 1 92 ? 10.880 -4.044 4.356 1.00 92.19 92 HIS A O 1
ATOM 712 N N . ASN A 1 93 ? 9.344 -3.650 2.772 1.00 91.56 93 ASN A N 1
ATOM 713 C CA . ASN A 1 93 ? 8.176 -4.145 3.491 1.00 91.56 93 ASN A CA 1
ATOM 714 C C . ASN A 1 93 ? 7.448 -5.213 2.661 1.00 91.56 93 ASN A C 1
ATOM 716 O O . ASN A 1 93 ? 6.288 -5.042 2.301 1.00 91.56 93 ASN A O 1
ATOM 720 N N . ASN A 1 94 ? 8.135 -6.323 2.365 1.00 90.56 94 ASN A N 1
ATOM 721 C CA . ASN A 1 94 ? 7.556 -7.459 1.626 1.00 90.56 94 ASN A CA 1
ATOM 722 C C . ASN A 1 94 ? 6.461 -8.201 2.419 1.00 90.56 94 ASN A C 1
ATOM 724 O O . ASN A 1 94 ? 5.619 -8.888 1.855 1.00 90.56 94 ASN A O 1
ATOM 728 N N . ASN A 1 95 ? 6.462 -8.037 3.744 1.00 92.62 95 ASN A N 1
ATOM 729 C CA . ASN A 1 95 ? 5.325 -8.339 4.601 1.00 92.62 95 ASN A CA 1
ATOM 730 C C . ASN A 1 95 ? 4.976 -7.060 5.387 1.00 92.62 95 ASN A C 1
ATOM 732 O O . ASN A 1 95 ? 5.725 -6.691 6.297 1.00 92.62 95 ASN A O 1
ATOM 736 N N . PRO A 1 96 ? 3.877 -6.365 5.045 1.00 94.31 96 PRO A N 1
ATOM 737 C CA . PRO A 1 96 ? 3.544 -5.075 5.632 1.00 94.31 96 PRO A CA 1
ATOM 738 C C . PRO A 1 96 ? 2.816 -5.177 6.980 1.00 94.31 96 PRO A C 1
ATOM 740 O O . PRO A 1 96 ? 2.407 -4.143 7.491 1.00 94.31 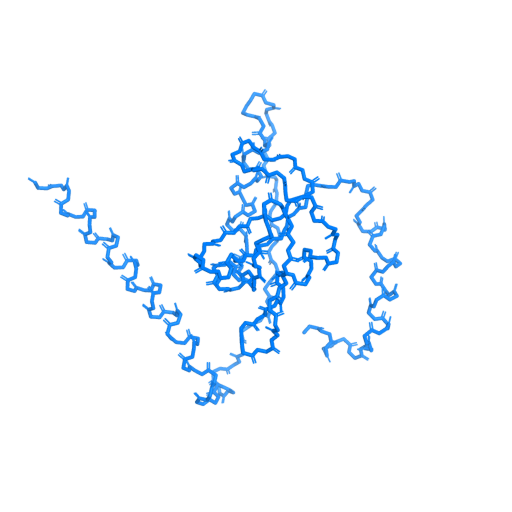96 PRO A O 1
ATOM 743 N N . VAL A 1 97 ? 2.650 -6.362 7.589 1.00 95.50 97 VAL A N 1
ATOM 744 C CA . VAL A 1 97 ? 1.830 -6.530 8.811 1.00 95.50 97 VAL A CA 1
ATOM 745 C C . VAL A 1 97 ? 2.267 -5.628 9.969 1.00 95.50 97 VAL A C 1
ATOM 747 O O . VAL A 1 97 ? 1.432 -5.088 10.691 1.00 95.50 97 VAL A O 1
ATOM 750 N N . ARG A 1 98 ? 3.577 -5.408 10.124 1.00 93.88 98 ARG A N 1
ATOM 751 C CA . ARG A 1 98 ? 4.098 -4.487 11.139 1.00 93.88 98 ARG A CA 1
ATOM 752 C C . ARG A 1 98 ? 3.694 -3.044 10.842 1.00 93.88 98 ARG A C 1
ATOM 754 O O . ARG A 1 98 ? 3.233 -2.346 11.734 1.00 93.88 98 ARG A O 1
ATOM 761 N N . ILE A 1 99 ? 3.835 -2.630 9.586 1.00 95.19 99 ILE A N 1
ATOM 762 C CA . ILE A 1 99 ? 3.457 -1.289 9.135 1.00 95.19 99 ILE A CA 1
ATOM 763 C C . ILE A 1 99 ? 1.944 -1.081 9.270 1.00 95.19 99 ILE A C 1
ATOM 765 O O . ILE A 1 99 ? 1.507 -0.025 9.706 1.00 95.19 99 ILE A O 1
ATOM 769 N N . LEU A 1 100 ? 1.146 -2.109 8.968 1.00 94.50 100 LEU A N 1
ATOM 770 C CA . LEU A 1 100 ? -0.304 -2.111 9.163 1.00 94.50 100 LEU A CA 1
ATOM 771 C C . LEU A 1 100 ? -0.669 -1.866 10.628 1.00 94.50 100 LEU A C 1
ATOM 773 O O . LEU A 1 100 ? -1.551 -1.059 10.901 1.00 94.50 100 LEU A O 1
ATOM 777 N N . TYR A 1 101 ? 0.006 -2.542 11.560 1.00 93.94 101 TYR A N 1
ATOM 778 C CA . TYR A 1 101 ? -0.209 -2.332 12.990 1.00 93.94 101 TYR A CA 1
ATOM 779 C C . TYR A 1 101 ? 0.130 -0.896 13.409 1.00 93.94 101 TYR A C 1
ATOM 781 O O . TYR A 1 101 ? -0.667 -0.253 14.085 1.00 93.94 101 TYR A O 1
ATOM 789 N N . GLU A 1 102 ? 1.279 -0.373 12.976 1.00 92.19 102 GLU A N 1
ATOM 790 C CA . GLU A 1 102 ? 1.712 0.997 13.284 1.00 92.19 102 GLU A CA 1
ATOM 791 C C . GLU A 1 102 ? 0.735 2.047 12.715 1.00 92.19 102 GLU A C 1
ATOM 793 O O . GLU A 1 102 ? 0.336 2.969 13.429 1.00 92.19 102 GLU A O 1
ATOM 798 N N . GLU A 1 103 ? 0.268 1.875 11.474 1.00 92.31 103 GLU A N 1
ATOM 799 C CA . GLU A 1 103 ? -0.744 2.744 10.856 1.00 92.31 103 GLU A CA 1
ATOM 800 C C . GLU A 1 103 ? -2.098 2.648 11.573 1.00 92.31 103 GLU A C 1
ATOM 802 O O . GLU A 1 103 ? -2.713 3.675 11.860 1.00 92.31 103 GLU A O 1
ATOM 807 N N . ALA A 1 104 ? -2.549 1.441 11.927 1.00 91.38 104 ALA A N 1
ATOM 808 C CA . ALA A 1 104 ? -3.795 1.244 12.665 1.00 91.38 104 ALA A CA 1
ATOM 809 C C . ALA A 1 104 ? -3.748 1.925 14.040 1.00 91.38 104 ALA A C 1
ATOM 811 O O . ALA A 1 104 ? -4.687 2.629 14.408 1.00 91.38 104 ALA A O 1
ATOM 812 N N . MET A 1 105 ? -2.637 1.792 14.767 1.00 89.12 105 MET A N 1
ATOM 813 C CA . MET A 1 105 ? -2.432 2.481 16.044 1.00 89.12 105 MET A CA 1
ATOM 814 C C . MET A 1 105 ? -2.366 4.006 15.888 1.00 89.12 105 MET A C 1
ATOM 816 O O . MET A 1 105 ? -2.804 4.725 16.779 1.00 89.12 105 MET A O 1
ATOM 820 N N . GLY A 1 106 ? -1.849 4.514 14.765 1.00 87.81 106 GLY A N 1
ATOM 821 C CA . GLY A 1 106 ? -1.836 5.948 14.462 1.00 87.81 106 GLY A CA 1
ATOM 822 C C . GLY A 1 106 ? -3.212 6.531 14.111 1.00 87.81 106 GLY A C 1
ATOM 823 O O . GLY A 1 106 ? -3.441 7.727 14.324 1.00 87.81 106 GLY A O 1
ATOM 824 N N . LEU A 1 107 ? -4.113 5.699 13.576 1.00 87.50 107 LEU A N 1
ATOM 825 C CA . LEU A 1 107 ? -5.497 6.051 13.236 1.00 87.50 107 LEU A CA 1
ATOM 826 C C . LEU A 1 107 ? -6.447 5.922 14.432 1.00 87.50 107 LEU A C 1
ATOM 828 O O . LEU A 1 107 ? -7.363 6.732 14.581 1.00 87.50 107 LEU A O 1
ATOM 832 N N . ILE A 1 108 ? -6.231 4.923 15.289 1.00 86.44 108 ILE A N 1
ATOM 833 C CA . ILE A 1 108 ? -6.997 4.732 16.518 1.00 86.44 108 ILE A CA 1
ATOM 834 C C . ILE A 1 108 ? -6.639 5.853 17.497 1.00 86.44 108 ILE A C 1
ATOM 836 O O . ILE A 1 108 ? -5.530 5.941 18.019 1.00 86.44 108 ILE A O 1
ATOM 840 N N . ASN A 1 109 ? -7.603 6.726 17.779 1.00 75.62 109 ASN A N 1
ATOM 841 C CA . ASN A 1 109 ? -7.415 7.762 18.786 1.00 75.62 109 ASN A CA 1
ATOM 842 C C . ASN A 1 109 ? -7.408 7.125 20.181 1.00 75.62 109 ASN A C 1
ATOM 844 O O . ASN A 1 109 ? -8.366 6.443 20.543 1.00 75.62 109 ASN A O 1
ATOM 848 N N . ALA A 1 110 ? -6.393 7.415 21.000 1.00 67.00 110 ALA A N 1
ATOM 849 C CA . ALA A 1 110 ? -6.282 6.876 22.362 1.00 67.00 110 ALA A CA 1
ATOM 850 C C . ALA A 1 110 ? -7.525 7.163 23.234 1.00 67.00 110 ALA A C 1
ATOM 852 O O . ALA A 1 110 ? -7.891 6.364 24.089 1.00 67.00 110 ALA A O 1
ATOM 853 N N . SER A 1 111 ? -8.220 8.275 22.978 1.00 69.38 111 SER A N 1
ATOM 854 C CA . SER A 1 111 ? -9.440 8.680 23.690 1.00 69.38 111 SER A CA 1
ATOM 855 C C . SER A 1 111 ? -10.722 7.988 23.205 1.00 69.38 111 SER A C 1
ATOM 857 O O . SER A 1 111 ? -11.767 8.164 23.818 1.00 69.38 111 SER A O 1
ATOM 859 N N . SER A 1 112 ? -10.673 7.235 22.101 1.00 78.62 112 SER A N 1
ATOM 860 C CA . SER A 1 112 ? -11.854 6.582 21.512 1.00 78.62 112 SER A CA 1
ATOM 861 C C . SER A 1 112 ? -12.224 5.253 22.175 1.00 78.62 112 SER A C 1
ATOM 863 O O . SER A 1 112 ? -13.296 4.718 21.904 1.00 78.62 112 SER A O 1
ATOM 865 N N . GLY A 1 113 ? -11.330 4.687 22.998 1.00 80.12 113 GLY A N 1
ATOM 866 C CA . GLY A 1 113 ? -11.489 3.347 23.573 1.00 80.12 113 GLY A CA 1
ATOM 867 C C . GLY A 1 113 ? -11.467 2.209 22.542 1.00 80.12 113 GLY A C 1
ATOM 868 O O . GLY A 1 113 ? -11.664 1.053 22.910 1.00 80.12 113 GLY A O 1
ATOM 869 N N . GLN A 1 114 ? -11.237 2.513 21.260 1.00 85.88 114 GLN A N 1
ATOM 870 C CA . GLN A 1 114 ? -11.146 1.516 20.200 1.00 85.88 114 GLN A CA 1
ATOM 871 C C . GLN A 1 114 ? -9.838 0.731 20.320 1.00 85.88 114 GLN A C 1
ATOM 873 O O . GLN A 1 114 ? -8.787 1.283 20.645 1.00 85.88 114 GLN A O 1
ATOM 878 N N . THR A 1 115 ? -9.899 -0.565 20.028 1.00 87.81 115 THR A N 1
ATOM 879 C CA . THR A 1 115 ? -8.744 -1.466 20.027 1.00 87.81 115 THR A CA 1
ATOM 880 C C . THR A 1 115 ? -8.752 -2.330 18.773 1.00 87.81 115 THR A C 1
ATOM 882 O O . THR A 1 115 ? -9.785 -2.533 18.131 1.00 87.81 115 THR A O 1
ATOM 885 N N . ILE A 1 116 ? -7.579 -2.842 18.403 1.00 90.44 116 ILE A N 1
ATOM 886 C CA . ILE A 1 116 ? -7.455 -3.798 17.303 1.00 90.44 116 ILE A CA 1
ATOM 887 C C . ILE A 1 116 ? -7.951 -5.156 17.805 1.00 90.44 116 ILE A C 1
ATOM 889 O O . ILE A 1 116 ? -7.289 -5.798 18.616 1.00 90.44 116 ILE A O 1
ATOM 893 N N . GLY A 1 117 ? -9.115 -5.595 17.323 1.00 91.81 117 GLY A N 1
ATOM 894 C CA . GLY A 1 117 ? -9.688 -6.888 17.714 1.00 91.81 117 GLY A CA 1
ATOM 895 C C . GLY A 1 117 ? -9.009 -8.093 17.054 1.00 91.81 117 GLY A C 1
ATOM 896 O O . GLY A 1 117 ? -8.904 -9.153 17.663 1.00 91.81 117 GLY A O 1
ATOM 897 N N . CYS A 1 118 ? -8.542 -7.950 15.810 1.00 92.81 118 CYS A N 1
ATOM 898 C CA . CYS A 1 118 ? -7.903 -9.025 15.051 1.00 92.81 118 CYS A CA 1
ATOM 899 C C . CYS A 1 118 ? -6.967 -8.459 13.973 1.00 92.81 118 CYS A C 1
ATOM 901 O O . CYS A 1 118 ? -7.248 -7.412 13.391 1.00 92.81 118 CYS A O 1
ATOM 903 N N . ILE A 1 119 ? -5.883 -9.183 13.684 1.00 93.69 119 ILE A N 1
ATOM 904 C CA . ILE A 1 119 ? -5.013 -8.950 12.528 1.00 93.69 119 ILE A CA 1
ATOM 905 C C . ILE A 1 119 ? -4.942 -10.248 11.734 1.00 93.69 119 ILE A C 1
ATOM 907 O O . ILE A 1 119 ? -4.537 -11.284 12.260 1.00 93.69 119 ILE A O 1
ATOM 911 N N . VAL A 1 120 ? -5.296 -10.175 10.453 1.00 92.94 120 VAL A N 1
ATOM 912 C CA . VAL A 1 120 ? -5.161 -11.289 9.514 1.00 92.94 120 VAL A CA 1
ATOM 913 C C . VAL A 1 120 ? -3.992 -10.985 8.587 1.00 92.94 120 VAL A C 1
ATOM 915 O O . VAL A 1 120 ? -4.024 -10.006 7.847 1.00 92.94 120 VAL A O 1
ATOM 918 N N . ASN A 1 121 ? -2.951 -11.816 8.635 1.00 92.31 121 ASN A N 1
ATOM 919 C CA . ASN A 1 121 ? -1.789 -11.699 7.759 1.00 92.31 121 ASN A CA 1
ATOM 920 C C . ASN A 1 121 ? -1.692 -12.916 6.838 1.00 92.31 121 ASN A C 1
ATOM 922 O O . ASN A 1 121 ? -1.553 -14.046 7.305 1.00 92.31 121 ASN A O 1
ATOM 926 N N . THR A 1 122 ? -1.712 -12.677 5.531 1.00 89.06 122 THR A N 1
ATOM 927 C CA . THR A 1 122 ? -1.604 -13.715 4.503 1.00 89.06 122 THR A CA 1
ATOM 928 C C . THR A 1 122 ? -0.246 -13.626 3.815 1.00 89.06 122 THR A C 1
ATOM 930 O O . THR A 1 122 ? 0.052 -12.641 3.145 1.00 89.06 122 THR A O 1
ATOM 933 N N . GLY A 1 123 ? 0.582 -14.658 3.982 1.00 83.44 123 GLY A N 1
ATOM 934 C CA . GLY A 1 123 ? 1.869 -14.772 3.294 1.00 83.44 123 GLY A CA 1
ATOM 935 C C . GLY A 1 123 ? 1.756 -15.440 1.922 1.00 83.44 123 GLY A C 1
ATOM 936 O O . GLY A 1 123 ? 0.800 -16.159 1.642 1.00 83.44 123 GLY A O 1
ATOM 937 N N . ASN A 1 124 ? 2.791 -15.276 1.094 1.00 77.31 124 ASN A N 1
ATOM 938 C CA . ASN A 1 124 ? 2.850 -15.850 -0.259 1.00 77.31 124 ASN A CA 1
ATOM 939 C C . ASN A 1 124 ? 3.469 -17.259 -0.319 1.00 77.31 124 ASN A C 1
ATOM 941 O O . ASN A 1 124 ? 3.772 -17.753 -1.404 1.00 77.31 124 ASN A O 1
ATOM 945 N N . GLY A 1 125 ? 3.631 -17.908 0.838 1.00 78.12 125 GLY A N 1
ATOM 946 C CA . GLY A 1 125 ? 4.313 -19.193 0.976 1.00 78.12 125 GLY A CA 1
ATOM 947 C C . GLY A 1 125 ? 5.840 -19.066 0.971 1.00 78.12 125 GLY A C 1
ATOM 948 O O . GLY A 1 125 ? 6.406 -18.089 0.482 1.00 78.12 125 GLY A O 1
ATOM 949 N N . LEU A 1 126 ? 6.508 -20.065 1.546 1.00 77.12 126 LEU A N 1
ATOM 950 C CA . LEU A 1 126 ? 7.951 -20.264 1.421 1.00 77.12 126 LEU A CA 1
ATOM 951 C C . LEU A 1 126 ? 8.170 -21.442 0.466 1.00 77.12 126 LEU A C 1
ATOM 953 O O . LEU A 1 126 ? 7.538 -22.483 0.671 1.00 77.12 126 LEU A O 1
ATOM 957 N N . PRO A 1 127 ? 9.022 -21.314 -0.568 1.00 69.69 127 PRO A N 1
ATOM 958 C CA . PRO A 1 127 ? 9.357 -22.459 -1.399 1.00 69.69 127 PRO A CA 1
ATOM 959 C C . PRO A 1 127 ? 10.066 -23.523 -0.543 1.00 69.69 127 PRO A C 1
ATOM 961 O O . PRO A 1 127 ? 10.832 -23.169 0.362 1.00 69.69 127 PRO A O 1
ATOM 964 N N . PRO A 1 128 ? 9.836 -24.822 -0.796 1.00 68.94 128 PRO A N 1
ATOM 965 C CA . PRO A 1 128 ? 10.581 -25.873 -0.119 1.00 68.94 128 PRO A CA 1
ATOM 966 C C . PRO A 1 128 ? 12.076 -25.729 -0.435 1.00 68.94 128 PRO A C 1
ATOM 968 O O . PRO A 1 128 ? 12.460 -25.425 -1.563 1.00 68.94 128 PRO A O 1
ATOM 971 N N . LEU A 1 129 ? 12.933 -25.979 0.562 1.00 63.16 129 LEU A N 1
ATOM 972 C CA . LEU A 1 129 ? 14.391 -25.783 0.467 1.00 63.16 129 LEU A CA 1
ATOM 973 C C . LEU A 1 129 ? 15.041 -26.488 -0.737 1.00 63.16 129 LEU A C 1
ATOM 975 O O . LEU A 1 129 ? 16.093 -26.064 -1.204 1.00 63.16 129 LEU A O 1
ATOM 979 N N . ARG A 1 130 ? 14.409 -27.549 -1.247 1.00 56.84 130 ARG A N 1
ATOM 980 C CA . ARG A 1 130 ? 14.884 -28.355 -2.377 1.00 56.84 130 ARG A CA 1
ATOM 981 C C . ARG A 1 130 ? 14.801 -27.643 -3.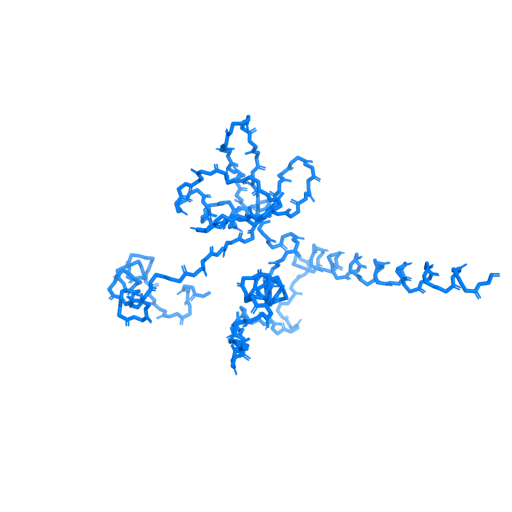735 1.00 56.84 130 ARG A C 1
ATOM 983 O O . ARG A 1 130 ? 15.571 -27.991 -4.622 1.00 56.84 130 ARG A O 1
ATOM 990 N N . ASP A 1 131 ? 13.928 -26.645 -3.872 1.00 56.00 131 ASP A N 1
ATOM 991 C CA . ASP A 1 131 ? 13.665 -25.951 -5.144 1.00 56.00 131 ASP A CA 1
ATOM 992 C C . ASP A 1 131 ? 14.384 -24.591 -5.245 1.00 56.00 131 ASP A C 1
ATOM 994 O O . ASP A 1 131 ? 14.268 -23.877 -6.243 1.00 56.00 131 ASP A O 1
ATOM 998 N N . LEU A 1 132 ? 15.173 -24.227 -4.227 1.00 54.41 132 LEU A N 1
ATOM 999 C CA . LEU A 1 132 ? 16.043 -23.050 -4.241 1.00 54.41 132 LEU A CA 1
ATOM 1000 C C . LEU A 1 132 ? 17.283 -23.323 -5.104 1.00 54.41 132 LEU A C 1
ATOM 1002 O O . LEU A 1 132 ? 18.369 -23.625 -4.614 1.00 54.41 132 LEU A O 1
ATOM 1006 N N . GLY A 1 133 ? 17.127 -23.196 -6.421 1.00 53.06 133 GLY A N 1
ATOM 1007 C CA . GLY A 1 133 ? 18.264 -23.083 -7.329 1.00 53.06 133 GLY A CA 1
ATOM 1008 C C . GLY A 1 133 ? 19.130 -21.858 -6.991 1.00 53.06 133 GLY A C 1
ATOM 1009 O O . GLY A 1 133 ? 18.623 -20.800 -6.606 1.00 53.06 133 GLY A O 1
ATOM 1010 N N . MET A 1 134 ? 20.446 -21.978 -7.198 1.00 50.75 134 MET A N 1
ATOM 1011 C CA . MET A 1 134 ? 21.458 -20.925 -6.981 1.00 50.75 134 MET A CA 1
ATOM 1012 C C . MET A 1 134 ? 21.119 -19.513 -7.528 1.00 50.75 134 MET A C 1
ATOM 1014 O O . MET A 1 134 ? 21.544 -18.545 -6.895 1.00 50.75 134 MET A O 1
ATOM 1018 N N . PRO A 1 135 ? 20.338 -19.323 -8.618 1.00 51.50 135 PRO A N 1
ATOM 1019 C CA . PRO A 1 135 ? 19.960 -17.982 -9.083 1.00 51.50 135 PRO A CA 1
ATOM 1020 C C . PRO A 1 135 ? 18.988 -17.227 -8.155 1.00 51.50 135 PRO A C 1
ATOM 1022 O O . PRO A 1 1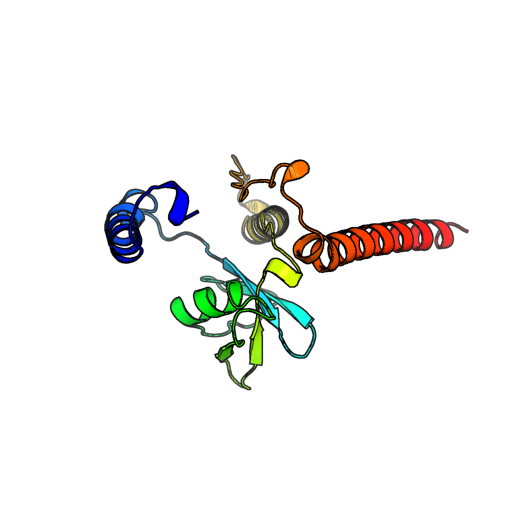35 ? 18.968 -16.000 -8.170 1.00 51.50 135 PRO A O 1
ATOM 1025 N N . PHE A 1 136 ? 18.194 -17.930 -7.335 1.00 47.47 136 PHE A N 1
ATOM 1026 C CA . PHE A 1 136 ? 17.237 -17.322 -6.393 1.00 47.47 136 PHE A CA 1
ATOM 1027 C C . PHE A 1 136 ? 17.836 -17.071 -5.003 1.00 47.47 136 PHE A C 1
ATOM 1029 O O . PHE A 1 136 ? 17.373 -16.195 -4.273 1.00 47.47 136 PHE A O 1
ATOM 1036 N N . LEU A 1 137 ? 18.885 -17.816 -4.642 1.00 48.12 137 LEU A N 1
ATOM 1037 C CA . LEU A 1 137 ? 19.548 -17.713 -3.343 1.00 48.12 137 LEU A CA 1
ATOM 1038 C C . LEU A 1 137 ? 20.300 -16.393 -3.173 1.00 48.12 137 LEU A C 1
ATOM 1040 O O . LEU A 1 137 ? 20.293 -15.844 -2.080 1.00 48.12 137 LEU A O 1
ATOM 1044 N N . PHE A 1 138 ? 20.917 -15.850 -4.222 1.00 52.09 138 PHE A N 1
ATOM 1045 C CA . PHE A 1 138 ? 21.836 -14.721 -4.060 1.00 52.09 138 PHE A CA 1
ATOM 1046 C C . PHE A 1 138 ? 21.165 -13.416 -3.580 1.00 52.09 138 PHE A C 1
ATOM 1048 O O . PHE A 1 138 ? 21.593 -12.891 -2.553 1.00 52.09 138 PHE A O 1
ATOM 1055 N N . PRO A 1 139 ? 20.091 -12.897 -4.214 1.00 54.25 139 PRO A N 1
ATOM 1056 C CA . PRO A 1 139 ? 19.450 -11.664 -3.746 1.00 54.25 139 PRO A CA 1
ATOM 1057 C C . PRO A 1 139 ? 18.663 -11.865 -2.442 1.00 54.25 139 PRO A C 1
ATOM 1059 O O . PRO A 1 139 ? 18.656 -10.983 -1.585 1.00 54.25 139 PRO A O 1
ATOM 1062 N N . PHE A 1 140 ? 18.042 -13.034 -2.248 1.00 49.47 140 PHE A N 1
ATOM 1063 C CA . PHE A 1 140 ? 17.260 -13.327 -1.044 1.00 49.47 140 PHE A CA 1
ATOM 1064 C C . PHE A 1 140 ? 18.159 -13.567 0.180 1.00 49.47 140 PHE A C 1
ATOM 1066 O O . PHE A 1 140 ? 17.878 -13.049 1.259 1.00 49.47 140 PHE A O 1
ATOM 1073 N N . ALA A 1 141 ? 19.284 -14.272 0.015 1.00 53.81 141 ALA A N 1
ATOM 1074 C CA . ALA A 1 141 ? 20.275 -14.456 1.072 1.00 53.81 141 ALA A CA 1
ATOM 1075 C C . ALA A 1 141 ? 20.993 -13.147 1.413 1.00 53.81 141 ALA A C 1
ATOM 1077 O O . ALA A 1 141 ? 21.223 -12.903 2.590 1.00 53.81 141 ALA A O 1
ATOM 1078 N N . LEU A 1 142 ? 21.283 -12.273 0.439 1.00 54.28 142 LEU A N 1
ATOM 1079 C CA . LEU A 1 142 ? 21.821 -10.930 0.707 1.00 54.28 142 LEU A CA 1
ATOM 1080 C C . LEU A 1 142 ? 20.846 -10.061 1.505 1.00 54.28 142 LEU A C 1
ATOM 1082 O O . LEU A 1 142 ? 21.277 -9.349 2.408 1.00 54.28 142 LEU A O 1
ATOM 1086 N N . LEU A 1 143 ? 19.543 -10.130 1.212 1.00 55.94 143 LEU A N 1
ATOM 1087 C CA . LEU A 1 143 ? 18.510 -9.428 1.982 1.00 55.94 143 LEU A CA 1
ATOM 1088 C C . LEU A 1 143 ? 18.377 -9.976 3.407 1.00 55.94 143 LEU A C 1
ATOM 1090 O O . LEU A 1 143 ? 18.197 -9.208 4.349 1.00 55.94 143 LEU A O 1
ATOM 1094 N N . ILE A 1 144 ? 18.491 -11.292 3.587 1.00 57.66 144 ILE A N 1
ATOM 1095 C CA . ILE A 1 144 ? 18.489 -11.908 4.917 1.00 57.66 144 ILE A CA 1
ATOM 1096 C C . ILE A 1 144 ? 19.775 -11.545 5.675 1.00 57.66 144 ILE A C 1
ATOM 1098 O O . ILE A 1 144 ? 19.696 -11.109 6.821 1.00 57.66 144 ILE A O 1
ATOM 1102 N N . LEU A 1 145 ? 20.951 -11.642 5.044 1.00 51.19 145 LEU A N 1
ATOM 1103 C CA . LEU A 1 145 ? 22.226 -11.272 5.664 1.00 51.19 145 LEU A CA 1
ATOM 1104 C C . LEU A 1 145 ? 22.258 -9.789 6.034 1.00 51.19 145 LEU A C 1
ATOM 1106 O O . LEU A 1 145 ? 22.698 -9.454 7.126 1.00 51.19 145 LEU A O 1
ATOM 1110 N N . SER A 1 146 ? 21.779 -8.897 5.164 1.00 56.62 146 SER A N 1
ATOM 1111 C CA . SER A 1 146 ? 21.760 -7.458 5.444 1.00 56.62 146 SER A CA 1
ATOM 1112 C C . SER A 1 146 ? 20.834 -7.118 6.611 1.00 56.62 146 SER A C 1
ATOM 1114 O O . SER A 1 146 ? 21.181 -6.273 7.434 1.00 56.62 146 SER A O 1
ATOM 1116 N N . ARG A 1 147 ? 19.705 -7.827 6.756 1.00 56.81 147 ARG A N 1
ATOM 1117 C CA . ARG A 1 147 ? 18.808 -7.718 7.919 1.00 56.81 147 ARG A CA 1
ATOM 1118 C C . ARG A 1 147 ? 19.468 -8.232 9.195 1.00 56.81 147 ARG A C 1
ATOM 1120 O O . ARG A 1 147 ? 19.403 -7.549 10.210 1.00 56.81 147 ARG A O 1
ATOM 1127 N N . ILE A 1 148 ? 20.124 -9.393 9.148 1.00 63.03 148 ILE A N 1
ATOM 1128 C CA . ILE A 1 148 ? 20.837 -9.967 10.301 1.00 63.03 148 ILE A CA 1
ATOM 1129 C C . ILE A 1 148 ? 21.975 -9.038 10.741 1.00 63.03 148 ILE A C 1
ATOM 1131 O O . ILE A 1 148 ? 22.101 -8.745 11.927 1.00 63.03 148 ILE A O 1
ATOM 1135 N N . LEU A 1 149 ? 22.751 -8.507 9.792 1.00 56.84 149 LEU A N 1
ATOM 1136 C CA . LEU A 1 149 ? 23.841 -7.567 10.057 1.00 56.84 149 LEU A CA 1
ATOM 1137 C C . LEU A 1 149 ? 23.340 -6.205 10.567 1.00 56.84 149 LEU A C 1
ATOM 1139 O O 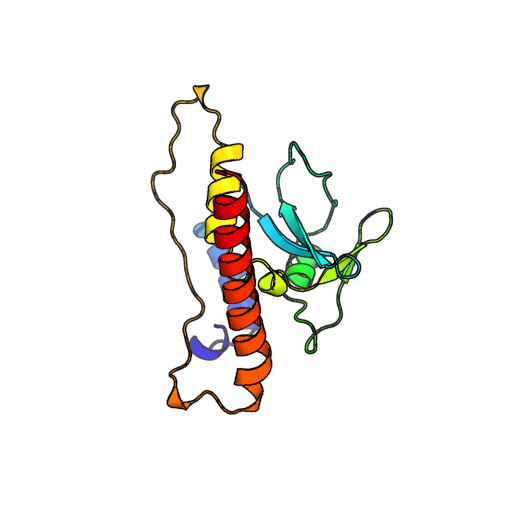. LEU A 1 149 ? 24.006 -5.566 11.379 1.00 56.84 149 LEU A O 1
ATOM 1143 N N . ALA A 1 150 ? 22.171 -5.740 10.117 1.00 60.97 150 ALA A N 1
ATOM 1144 C CA . ALA A 1 150 ? 21.546 -4.530 10.652 1.00 60.97 150 ALA A CA 1
ATOM 1145 C C . ALA A 1 150 ? 21.073 -4.734 12.100 1.00 60.97 150 ALA A C 1
ATOM 1147 O O . ALA A 1 150 ? 21.292 -3.866 12.943 1.00 60.97 150 ALA A O 1
ATOM 1148 N N . ILE A 1 151 ? 20.489 -5.897 12.409 1.00 57.03 151 ILE A N 1
ATOM 1149 C CA . ILE A 1 151 ? 20.080 -6.267 13.771 1.00 57.03 151 ILE A CA 1
ATOM 1150 C C . ILE A 1 151 ? 21.305 -6.377 14.683 1.00 57.03 151 ILE A C 1
ATOM 1152 O O . ILE A 1 151 ? 21.295 -5.809 15.770 1.00 57.03 151 ILE A O 1
ATOM 1156 N N . SER A 1 152 ? 22.393 -7.011 14.233 1.00 49.25 152 SER A N 1
ATOM 1157 C CA . SER A 1 152 ? 23.610 -7.130 15.042 1.00 49.25 152 SER A CA 1
ATOM 1158 C C . SER A 1 152 ? 24.272 -5.776 15.313 1.00 49.25 152 SER A C 1
ATOM 1160 O O . SER A 1 152 ? 24.795 -5.564 16.402 1.00 49.25 152 SER A O 1
ATOM 1162 N N . ARG A 1 153 ? 24.218 -4.832 14.361 1.00 55.94 153 ARG A N 1
ATOM 1163 C CA . ARG A 1 153 ? 24.704 -3.453 14.561 1.00 55.94 153 ARG A CA 1
ATOM 1164 C C . ARG A 1 153 ? 23.831 -2.653 15.528 1.00 55.94 153 ARG A C 1
ATOM 1166 O O . ARG A 1 153 ? 24.374 -1.885 16.312 1.00 55.94 153 ARG A O 1
ATOM 1173 N N . LEU A 1 154 ? 22.513 -2.850 15.509 1.00 54.78 154 LEU A N 1
ATOM 1174 C CA . LEU A 1 154 ? 21.593 -2.244 16.480 1.00 54.78 154 LEU A CA 1
ATOM 1175 C C . LEU A 1 154 ? 21.818 -2.794 17.895 1.00 54.78 154 LEU A C 1
ATOM 1177 O O . LEU A 1 154 ? 21.804 -2.029 18.854 1.00 54.78 154 LEU A O 1
ATOM 1181 N N . SER A 1 155 ? 22.079 -4.097 18.026 1.00 52.44 155 SER A N 1
ATOM 1182 C CA . SER A 1 155 ? 22.412 -4.722 19.311 1.00 52.44 155 SER A CA 1
ATOM 1183 C C . SER A 1 155 ? 23.747 -4.234 19.880 1.00 52.44 155 SER A C 1
ATOM 1185 O O . SER A 1 155 ? 23.849 -4.051 21.087 1.00 52.44 155 SER A O 1
ATOM 1187 N N . PHE A 1 156 ? 24.749 -3.986 19.030 1.00 51.03 156 PHE A N 1
ATOM 1188 C CA . PHE A 1 156 ? 26.044 -3.447 19.465 1.00 51.03 156 PHE A CA 1
ATOM 1189 C C . PHE A 1 156 ? 25.963 -1.956 19.826 1.00 51.03 156 PHE A C 1
ATOM 1191 O O . PHE A 1 156 ? 26.461 -1.549 20.868 1.00 51.03 156 PHE A O 1
ATOM 1198 N N . ALA A 1 157 ? 25.252 -1.152 19.028 1.00 52.09 157 ALA A N 1
ATOM 1199 C CA . ALA A 1 157 ? 25.076 0.275 19.304 1.00 52.09 157 ALA A CA 1
ATOM 1200 C C . ALA A 1 157 ? 24.305 0.548 20.610 1.00 52.09 157 ALA A C 1
ATOM 1202 O O . ALA A 1 157 ? 24.573 1.542 21.274 1.00 52.09 157 ALA A O 1
ATOM 1203 N N . ALA A 1 158 ? 23.374 -0.333 20.994 1.00 51.16 158 ALA A N 1
ATOM 1204 C CA . ALA A 1 158 ? 22.676 -0.242 22.277 1.00 51.16 158 ALA A CA 1
ATOM 1205 C C . ALA A 1 158 ? 23.554 -0.655 23.476 1.00 51.16 158 ALA A C 1
ATOM 1207 O O . ALA A 1 158 ? 23.322 -0.182 24.589 1.00 51.16 158 ALA A O 1
ATOM 1208 N N . ALA A 1 159 ? 24.555 -1.517 23.260 1.00 52.44 159 ALA A N 1
ATOM 1209 C CA . ALA A 1 159 ? 25.486 -1.958 24.298 1.00 52.44 159 ALA A CA 1
ATOM 1210 C C . ALA A 1 159 ? 26.559 -0.896 24.603 1.00 52.44 159 ALA A C 1
ATOM 1212 O O . ALA A 1 159 ? 26.891 -0.693 25.768 1.00 52.44 159 ALA A O 1
ATOM 1213 N N . ASP A 1 160 ? 27.024 -0.163 23.587 1.00 48.72 160 ASP A N 1
ATOM 1214 C CA . ASP A 1 160 ? 28.034 0.898 23.743 1.00 48.72 160 ASP A CA 1
ATOM 1215 C C . ASP A 1 160 ? 27.475 2.205 24.347 1.00 48.72 160 ASP A C 1
ATOM 1217 O O . ASP A 1 160 ? 28.240 3.061 24.772 1.00 48.72 160 ASP A O 1
ATOM 1221 N N . SER A 1 161 ? 26.148 2.373 24.420 1.00 51.03 161 SER A N 1
ATOM 1222 C CA . SER A 1 161 ? 25.493 3.521 25.078 1.00 51.03 161 SER A CA 1
ATOM 1223 C C . SER A 1 161 ? 25.202 3.325 26.576 1.00 51.03 161 SER A C 1
ATOM 1225 O O . SER A 1 161 ? 24.549 4.172 27.186 1.00 51.03 161 SER A O 1
ATOM 1227 N N . LEU A 1 162 ? 25.634 2.201 27.160 1.00 50.16 162 LEU A N 1
ATOM 1228 C CA . LEU A 1 162 ? 25.465 1.864 28.583 1.00 50.16 162 LEU A CA 1
ATOM 1229 C C . LEU A 1 162 ? 26.802 1.753 29.349 1.00 50.16 162 LEU A C 1
ATOM 1231 O O . LEU A 1 162 ? 26.829 1.201 30.451 1.00 50.16 162 LEU A O 1
ATOM 1235 N N . LEU A 1 163 ? 27.885 2.306 28.793 1.00 42.81 163 LEU A N 1
ATOM 1236 C CA . LEU A 1 163 ? 29.174 2.551 29.455 1.00 42.81 163 LEU A CA 1
ATOM 1237 C C . LEU A 1 163 ? 29.519 4.043 29.382 1.00 42.81 163 LEU A C 1
ATOM 1239 O O . LEU A 1 163 ? 30.155 4.527 30.344 1.00 42.81 163 LEU A O 1
#

Nearest PDB structures (foldseek):
  6nq3-assembly2_G-2  TM=3.446E-01  e=3.156E+00  Homo sapiens
  8v45-assembly1_E  TM=2.658E-01  e=6.280E+00  Escherichia coli B185

pLDDT: mean 79.72, std 16.58, range [41.78, 96.75]

Solvent-accessible surface area (backbone atoms only — not comparable to full-atom values): 10161 Å² total; per-residue (Å²): 118,62,79,78,72,78,50,54,72,66,55,50,51,53,51,45,66,66,42,45,59,72,77,51,73,60,93,73,90,47,69,46,46,23,19,34,62,85,81,70,41,78,46,75,53,55,78,58,90,56,96,87,50,83,83,61,81,68,52,73,68,55,50,55,48,16,30,66,10,37,79,98,78,39,79,58,42,74,50,51,87,78,71,43,46,24,16,20,9,57,83,76,42,69,69,48,65,66,59,51,50,54,52,50,58,71,68,46,50,86,87,70,78,68,75,88,88,79,84,88,83,85,79,92,75,77,81,61,81,89,74,65,50,74,87,61,44,56,68,54,49,50,53,51,49,52,51,52,54,51,51,53,50,53,56,49,58,60,55,67,76,74,116

Radius of gyration: 18.97 Å; Cα contacts (8 Å, |Δi|>4): 146; chains: 1; bounding box: 48×46×46 Å

Organism: NCBI:txid396776

InterPro domains:
  IPR002641 Patatin-like phospholipase domain [PF01734] (51-100)
  IPR002641 Patatin-like phospholipase domain [PS51635] (1-101)
  IPR016035 Acyl transferase/acyl hydrolase/lysophospholipase [SSF52151] (6-156)